Protein AF-A0A7S2B1B9-F1 (afdb_monomer_lite)

Organism: NCBI:txid236787

Radius of gyration: 22.29 Å; chains: 1; bounding box: 61×41×61 Å

Foldseek 3Di:
DVVVVVVVVLVVVLVVVLVVVLVVLVVLLVVLLVVLVVVLVVLLVVPPPCVSNVVSCVSLQVLLVVLLVVLVCLCVPQAVLLDDLCPVLVVVLVVVCVVDDPPVSVVSCCNNLAPSSLVSNSSSVSSNVSSVPPDDPVSNSVSSSVSSVSVSCVVVVVVVCCVVCVPVVVVVVPPD

pLDDT: mean 82.66, std 13.83, range [38.88, 96.69]

Structure (mmCIF, N/CA/C/O backbone):
data_AF-A0A7S2B1B9-F1
#
_entry.id   AF-A0A7S2B1B9-F1
#
loop_
_atom_site.group_PDB
_atom_site.id
_atom_site.type_symbol
_atom_site.label_atom_id
_atom_site.label_alt_id
_atom_site.label_comp_id
_atom_site.label_asym_id
_atom_site.label_entity_id
_atom_site.label_seq_id
_atom_site.pdbx_PDB_ins_code
_atom_site.Cartn_x
_atom_site.Cartn_y
_atom_site.Cartn_z
_atom_site.occupancy
_atom_site.B_iso_or_equiv
_atom_site.auth_seq_id
_atom_site.auth_comp_id
_atom_site.auth_asym_id
_atom_site.auth_atom_id
_atom_site.pdbx_PDB_model_num
ATOM 1 N N . MET A 1 1 ? -25.066 -21.148 24.571 1.00 48.84 1 MET A N 1
ATOM 2 C CA . MET A 1 1 ? -24.320 -21.852 23.498 1.00 48.84 1 MET A CA 1
ATOM 3 C C . MET A 1 1 ? -24.423 -21.157 22.139 1.00 48.84 1 MET A C 1
ATOM 5 O O . MET A 1 1 ? -23.404 -21.078 21.467 1.00 48.84 1 MET A O 1
AT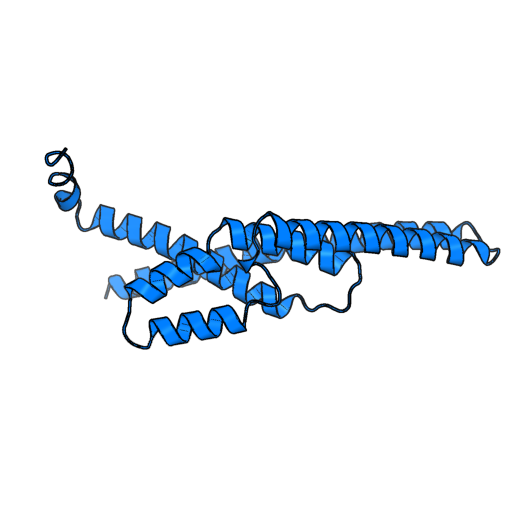OM 9 N N . GLU A 1 2 ? -25.570 -20.586 21.749 1.00 56.66 2 GLU A N 1
ATOM 10 C CA . GLU A 1 2 ? -25.745 -19.957 20.420 1.00 56.66 2 GLU A CA 1
ATOM 11 C C . GLU A 1 2 ? -24.788 -18.797 20.081 1.00 56.66 2 GLU A C 1
ATOM 13 O O . GLU A 1 2 ? -24.374 -18.655 18.931 1.00 56.66 2 GLU A O 1
ATOM 18 N N . LEU A 1 3 ? -24.384 -17.991 21.069 1.00 60.00 3 LEU A N 1
ATOM 19 C CA . LEU A 1 3 ? -23.476 -16.853 20.857 1.00 60.00 3 LEU A CA 1
ATOM 20 C C . LEU A 1 3 ? -22.092 -17.278 20.344 1.00 60.00 3 LEU A C 1
ATOM 22 O O . LEU A 1 3 ? -21.524 -16.602 19.493 1.00 60.00 3 LEU A O 1
ATOM 26 N N . LYS A 1 4 ? -21.570 -18.427 20.800 1.00 69.69 4 LYS A N 1
ATOM 27 C CA . LYS A 1 4 ? -20.224 -18.895 20.436 1.00 69.69 4 LYS A CA 1
ATOM 28 C C . LYS A 1 4 ? -20.137 -19.197 18.937 1.00 69.69 4 LYS A C 1
ATOM 30 O O . LYS A 1 4 ? -19.202 -18.748 18.283 1.00 69.69 4 LYS A O 1
ATOM 35 N N . HIS A 1 5 ? -21.124 -19.898 18.377 1.00 75.38 5 HIS A N 1
ATOM 36 C CA . HIS A 1 5 ? -21.148 -20.256 16.953 1.00 75.38 5 HIS A CA 1
ATOM 37 C C . HIS A 1 5 ? -21.236 -19.030 16.033 1.00 75.38 5 HIS A C 1
ATOM 39 O O . HIS A 1 5 ? -20.568 -18.997 15.002 1.00 75.38 5 HIS A O 1
ATOM 45 N N . ARG A 1 6 ? -21.987 -17.995 16.437 1.00 72.94 6 ARG A N 1
ATOM 46 C CA . ARG A 1 6 ? -22.082 -16.731 15.689 1.00 72.94 6 ARG A CA 1
ATOM 47 C C . ARG A 1 6 ? -20.739 -16.000 15.626 1.00 72.94 6 ARG A C 1
ATOM 49 O O . ARG A 1 6 ? -20.369 -15.518 14.562 1.00 72.94 6 ARG A O 1
ATOM 56 N N . THR A 1 7 ? -19.978 -15.971 16.720 1.00 72.69 7 THR A N 1
ATOM 57 C CA . THR A 1 7 ? -18.651 -15.334 16.741 1.00 72.69 7 THR A CA 1
ATOM 58 C C . THR A 1 7 ? -17.633 -16.088 15.882 1.00 72.69 7 THR A C 1
ATOM 60 O O . THR A 1 7 ? -16.902 -15.463 15.120 1.00 72.69 7 THR A O 1
ATOM 63 N N . TRP A 1 8 ? -17.618 -17.426 15.929 1.00 81.56 8 TRP A N 1
ATOM 64 C CA . TRP A 1 8 ? -16.748 -18.233 15.057 1.00 81.56 8 TRP A CA 1
ATOM 65 C C . TRP A 1 8 ? -17.058 -18.027 13.575 1.00 81.56 8 TRP A C 1
ATOM 67 O O . TRP A 1 8 ? -16.141 -17.895 12.767 1.00 81.56 8 TRP A O 1
ATOM 77 N N . PHE A 1 9 ? -18.342 -17.938 13.228 1.00 80.69 9 PHE A N 1
ATOM 78 C CA . PHE A 1 9 ? -18.760 -17.628 11.866 1.00 80.69 9 PHE A CA 1
ATOM 79 C C . PHE A 1 9 ? -18.290 -16.233 11.423 1.00 80.69 9 PHE A C 1
ATOM 81 O O . PHE A 1 9 ? -17.795 -16.073 10.310 1.00 80.69 9 PHE A O 1
ATOM 88 N N . LEU A 1 10 ? -18.367 -15.231 12.305 1.00 75.88 10 LEU A N 1
ATOM 89 C CA . LEU A 1 10 ? -17.854 -13.887 12.026 1.00 75.88 10 LEU A CA 1
ATOM 90 C C . LEU A 1 10 ? -16.333 -13.871 11.827 1.00 75.88 10 LEU A C 1
ATOM 92 O O . LEU A 1 10 ? -15.865 -13.251 10.877 1.00 75.88 10 LEU A O 1
ATOM 96 N N . TYR A 1 11 ? -15.560 -14.572 12.662 1.00 82.00 11 TYR A N 1
ATOM 97 C CA . TYR A 1 11 ? -14.108 -14.675 12.476 1.00 82.00 11 TYR A CA 1
ATOM 98 C C . TYR A 1 11 ? -13.738 -15.360 11.158 1.00 82.00 11 TYR A C 1
ATOM 100 O O . TYR A 1 11 ? -12.841 -14.892 10.459 1.00 82.00 11 TYR A O 1
ATOM 108 N N . MET A 1 12 ? -14.463 -16.418 10.782 1.00 85.44 12 MET A N 1
ATOM 109 C CA . MET A 1 12 ? -14.299 -17.067 9.481 1.00 85.44 12 MET A CA 1
ATOM 110 C C . MET A 1 12 ? -14.579 -16.088 8.330 1.00 85.44 12 MET A C 1
ATOM 112 O O . MET A 1 12 ? -13.781 -15.992 7.399 1.00 85.44 12 MET A O 1
ATOM 116 N N . LEU A 1 13 ? -15.685 -15.340 8.399 1.00 82.25 13 LEU A N 1
ATOM 117 C CA . LEU A 1 13 ? -16.066 -14.376 7.367 1.00 82.25 13 LEU A CA 1
ATOM 118 C C . LEU A 1 13 ? -15.036 -13.246 7.233 1.00 82.25 13 LEU A C 1
ATOM 120 O O . LEU A 1 13 ? -14.646 -12.905 6.120 1.00 82.25 13 LEU A O 1
ATOM 124 N N . VAL A 1 14 ? -14.557 -12.698 8.355 1.00 81.06 14 VAL A N 1
ATOM 125 C CA . VAL A 1 14 ? -13.497 -11.677 8.371 1.00 81.06 14 VAL A CA 1
ATOM 126 C C . VAL A 1 14 ? -12.223 -12.219 7.727 1.00 81.06 14 VAL A C 1
ATOM 128 O O . VAL A 1 14 ? -11.662 -11.557 6.859 1.00 81.06 14 VAL A O 1
ATOM 131 N N . GLY A 1 15 ? -11.791 -13.430 8.095 1.00 84.69 15 GLY A N 1
ATOM 132 C CA . GLY A 1 15 ? -10.606 -14.060 7.509 1.00 84.69 15 GLY A CA 1
ATOM 133 C C . GLY A 1 15 ? -10.720 -14.252 5.994 1.00 84.69 15 GLY A C 1
ATOM 134 O O . GLY A 1 15 ? -9.780 -13.944 5.263 1.00 84.69 15 GLY A O 1
ATOM 135 N N . LEU A 1 16 ? -11.888 -14.689 5.510 1.00 87.25 16 LEU A N 1
ATOM 136 C CA . LEU A 1 16 ? -12.154 -14.852 4.079 1.00 87.25 16 LEU A CA 1
ATOM 137 C C . LEU A 1 16 ? -12.108 -13.509 3.333 1.00 87.25 16 LEU A C 1
ATOM 139 O O . LEU A 1 16 ? -11.455 -13.404 2.296 1.00 87.25 16 LEU A O 1
ATOM 143 N N . LEU A 1 17 ? -12.761 -12.475 3.872 1.00 82.69 17 LEU A N 1
ATOM 144 C CA . LEU A 1 17 ? -12.777 -11.138 3.272 1.00 82.69 17 LEU A CA 1
ATOM 145 C C . LEU A 1 17 ? -11.375 -10.527 3.219 1.00 82.69 17 LEU A C 1
ATOM 147 O O . LEU A 1 17 ? -10.969 -10.036 2.169 1.00 82.69 17 LEU A O 1
ATOM 151 N N . VAL A 1 18 ? -10.614 -10.615 4.314 1.00 83.88 18 VAL A N 1
ATOM 152 C CA . VAL A 1 18 ? -9.219 -10.156 4.359 1.00 83.88 18 VAL A CA 1
ATOM 153 C C . VAL A 1 18 ? -8.384 -10.891 3.312 1.00 83.88 18 VAL A C 1
ATOM 155 O O . VAL A 1 18 ? -7.668 -10.243 2.555 1.00 83.88 18 VAL A O 1
ATOM 158 N N . GLY A 1 19 ? -8.512 -12.219 3.210 1.00 85.44 19 GLY A N 1
ATOM 159 C CA . GLY A 1 19 ? -7.788 -13.020 2.220 1.00 85.44 19 GLY A CA 1
ATOM 160 C C . GLY A 1 19 ? -8.086 -12.611 0.773 1.00 85.44 19 GLY A C 1
ATOM 161 O O . GLY A 1 19 ? -7.159 -12.403 -0.009 1.00 85.44 19 GLY A O 1
ATOM 162 N N . ILE A 1 20 ? -9.365 -12.424 0.428 1.00 85.06 20 ILE A N 1
ATOM 163 C CA . ILE A 1 20 ? -9.786 -11.968 -0.909 1.00 85.06 20 ILE A CA 1
ATOM 164 C C . ILE A 1 20 ? -9.234 -10.567 -1.200 1.00 85.06 20 ILE A C 1
ATOM 166 O O . ILE A 1 20 ? -8.666 -10.328 -2.268 1.00 85.06 20 ILE A O 1
ATOM 170 N N . CYS A 1 21 ? -9.355 -9.646 -0.243 1.00 82.31 21 CYS A N 1
ATOM 171 C CA . CYS A 1 21 ? -8.853 -8.285 -0.391 1.00 82.31 21 CYS A CA 1
ATOM 172 C C . CYS A 1 21 ? -7.325 -8.229 -0.531 1.00 82.31 21 CYS A C 1
ATOM 174 O O . CYS A 1 21 ? -6.825 -7.380 -1.262 1.00 82.31 21 CYS A O 1
ATOM 176 N N . GLN A 1 22 ? -6.587 -9.133 0.118 1.00 82.94 22 GLN A N 1
ATOM 177 C CA . GLN A 1 22 ? -5.125 -9.216 0.035 1.00 82.94 22 GLN A CA 1
ATOM 178 C C . GLN A 1 22 ? -4.629 -9.816 -1.290 1.00 82.94 22 GLN A C 1
ATOM 180 O O . GLN A 1 22 ? -3.548 -9.472 -1.780 1.00 82.94 22 GLN A O 1
ATOM 185 N N . TYR A 1 23 ? -5.404 -10.739 -1.862 1.00 88.19 23 TYR A N 1
ATOM 186 C CA . TYR A 1 23 ? -5.048 -11.426 -3.099 1.00 88.19 23 TYR A CA 1
ATOM 187 C C . TYR A 1 23 ? -4.984 -10.462 -4.289 1.00 88.19 23 TYR A C 1
ATOM 189 O O . TYR A 1 23 ? -4.029 -10.506 -5.062 1.00 88.19 23 TYR A O 1
ATOM 197 N N . LEU A 1 24 ? -5.948 -9.541 -4.388 1.00 85.88 24 LEU A N 1
ATOM 198 C CA . LEU A 1 24 ? -6.046 -8.552 -5.467 1.00 85.88 24 LEU A CA 1
ATOM 199 C C . LEU A 1 24 ? -4.748 -7.748 -5.702 1.00 85.88 24 LEU A C 1
ATOM 201 O O . LEU A 1 24 ? -4.233 -7.817 -6.816 1.00 85.88 24 LEU A O 1
ATOM 205 N N . PRO A 1 25 ? -4.170 -7.045 -4.704 1.00 85.94 25 PRO A N 1
ATOM 206 C CA . PRO A 1 25 ? -2.916 -6.310 -4.884 1.00 85.94 25 PRO A CA 1
ATOM 207 C C . PRO A 1 25 ? -1.733 -7.195 -5.286 1.00 85.94 25 PRO A C 1
ATOM 209 O O . PRO A 1 25 ? -0.837 -6.758 -6.002 1.00 85.94 25 PRO A O 1
ATOM 212 N N . THR A 1 26 ? -1.714 -8.448 -4.828 1.00 87.88 26 THR A N 1
ATOM 213 C CA . THR A 1 26 ? -0.645 -9.387 -5.195 1.00 87.88 26 THR A CA 1
ATOM 214 C C . THR A 1 26 ? -0.777 -9.808 -6.658 1.00 87.88 26 THR A C 1
ATOM 216 O O . THR A 1 26 ? 0.215 -9.845 -7.382 1.00 87.88 26 THR A O 1
ATOM 219 N N . PHE A 1 27 ? -2.003 -10.080 -7.104 1.00 91.56 27 PHE A N 1
ATOM 220 C CA . PHE A 1 27 ? -2.296 -10.425 -8.489 1.00 91.56 27 PHE A CA 1
ATOM 221 C C . PHE A 1 27 ? -1.980 -9.268 -9.447 1.00 91.56 27 PHE A C 1
ATOM 223 O O . PHE A 1 27 ? -1.316 -9.473 -10.463 1.00 91.56 27 PHE A O 1
ATOM 230 N N . THR A 1 28 ? -2.396 -8.043 -9.112 1.00 91.12 28 THR A N 1
ATOM 231 C CA . THR A 1 28 ? -2.101 -6.864 -9.938 1.00 91.12 28 THR A CA 1
ATOM 232 C C . THR A 1 28 ? -0.606 -6.575 -9.993 1.00 91.12 28 THR A C 1
ATOM 234 O O . THR A 1 28 ? -0.086 -6.315 -11.074 1.00 91.12 28 THR A O 1
ATOM 237 N N . LEU A 1 29 ? 0.108 -6.684 -8.868 1.00 92.12 29 LEU A N 1
ATOM 238 C CA . LEU A 1 29 ? 1.561 -6.520 -8.831 1.00 92.12 29 LEU A CA 1
ATOM 239 C C . LEU A 1 29 ? 2.276 -7.529 -9.739 1.00 92.12 29 LEU A C 1
ATOM 241 O O . LEU A 1 29 ? 3.170 -7.133 -10.488 1.00 92.12 29 LEU A O 1
ATOM 245 N N . ALA A 1 30 ? 1.888 -8.807 -9.682 1.00 92.81 30 ALA A N 1
ATOM 246 C CA . ALA A 1 30 ? 2.470 -9.851 -10.525 1.00 92.81 30 ALA A CA 1
ATOM 247 C C . ALA A 1 30 ? 2.242 -9.542 -12.011 1.00 92.81 30 ALA A C 1
ATOM 249 O O . ALA A 1 30 ? 3.201 -9.411 -12.765 1.00 92.81 30 ALA A O 1
ATOM 250 N N . SER A 1 31 ? 0.990 -9.279 -12.399 1.00 94.19 31 SER A N 1
ATOM 251 C CA . SER A 1 31 ? 0.636 -8.959 -13.785 1.00 94.19 31 SER A CA 1
ATOM 252 C C . SER A 1 31 ? 1.352 -7.709 -14.313 1.00 94.19 31 SER A C 1
ATOM 254 O O . SER A 1 31 ? 1.850 -7.716 -15.438 1.00 94.19 31 SER A O 1
ATOM 256 N N . MET A 1 32 ? 1.459 -6.645 -13.507 1.00 92.75 32 MET A N 1
ATOM 257 C CA . MET A 1 32 ? 2.184 -5.431 -13.899 1.00 92.75 32 MET A CA 1
ATOM 258 C C . MET A 1 32 ? 3.686 -5.689 -14.050 1.00 92.75 32 MET A C 1
ATOM 260 O O . MET A 1 32 ? 4.314 -5.162 -14.968 1.00 92.75 32 MET A O 1
ATOM 264 N N . THR A 1 33 ? 4.270 -6.488 -13.156 1.00 92.88 33 THR A N 1
ATOM 265 C CA . THR A 1 33 ? 5.702 -6.806 -13.185 1.00 92.88 33 THR A CA 1
ATOM 266 C C . THR A 1 33 ? 6.049 -7.661 -14.398 1.00 92.88 33 THR A C 1
ATOM 268 O O . THR A 1 33 ? 7.000 -7.326 -15.100 1.00 92.88 33 THR A O 1
ATOM 271 N N . ASP A 1 34 ? 5.247 -8.683 -14.696 1.00 93.94 34 ASP A N 1
ATOM 272 C CA . ASP A 1 34 ? 5.430 -9.542 -15.869 1.00 93.94 34 ASP A CA 1
ATOM 273 C C . ASP A 1 34 ? 5.317 -8.737 -17.165 1.00 93.94 34 ASP A C 1
ATOM 275 O O . ASP A 1 34 ? 6.168 -8.843 -18.048 1.00 93.94 34 ASP A O 1
ATOM 279 N N . TRP A 1 35 ? 4.318 -7.854 -17.254 1.00 94.31 35 TRP A N 1
ATOM 280 C CA . TRP A 1 35 ? 4.165 -6.951 -18.393 1.00 94.31 35 TRP A CA 1
ATOM 281 C C . TRP A 1 35 ? 5.398 -6.056 -18.581 1.00 94.31 35 TRP A C 1
ATOM 283 O O . TRP A 1 35 ? 5.957 -5.987 -19.676 1.00 94.31 35 TRP A O 1
ATOM 293 N N . LYS A 1 36 ? 5.881 -5.424 -17.506 1.00 93.12 36 LYS A N 1
ATOM 294 C CA . LYS A 1 36 ? 7.074 -4.566 -17.543 1.00 93.12 36 LYS A CA 1
ATOM 295 C C . LYS A 1 36 ? 8.325 -5.335 -17.987 1.00 93.12 36 LYS A C 1
ATOM 297 O O . LYS A 1 36 ? 9.103 -4.815 -18.784 1.00 93.12 36 LYS A O 1
ATOM 302 N N . LEU A 1 37 ? 8.518 -6.550 -17.474 1.00 92.31 37 LEU A N 1
ATOM 303 C CA . LEU A 1 37 ? 9.660 -7.394 -17.824 1.00 92.31 37 LEU A CA 1
ATOM 304 C C . LEU A 1 37 ? 9.584 -7.879 -19.274 1.00 92.31 37 LEU A C 1
ATOM 306 O O . LEU A 1 37 ? 10.586 -7.802 -19.973 1.00 92.31 37 LEU A O 1
ATOM 310 N N . SER A 1 38 ? 8.399 -8.256 -19.763 1.00 94.25 38 SER A N 1
ATOM 311 C CA . SER A 1 38 ? 8.224 -8.701 -21.153 1.00 94.25 38 SER A CA 1
ATOM 312 C C . SER A 1 38 ? 8.635 -7.636 -22.178 1.00 94.25 38 SER A C 1
ATOM 314 O O . SER A 1 38 ? 9.301 -7.945 -23.162 1.00 94.25 38 SER A O 1
ATOM 316 N N . ILE A 1 39 ? 8.327 -6.362 -21.905 1.00 91.31 39 ILE A N 1
ATOM 317 C CA . ILE A 1 39 ? 8.752 -5.233 -22.744 1.00 91.31 39 ILE A CA 1
ATOM 318 C C . ILE A 1 39 ? 10.270 -5.051 -22.680 1.00 91.31 39 ILE A C 1
ATOM 320 O O . ILE A 1 39 ? 10.913 -4.806 -23.700 1.00 91.31 39 ILE A O 1
ATOM 324 N N . ALA A 1 40 ? 10.858 -5.153 -21.486 1.00 91.31 40 ALA A N 1
ATOM 325 C CA . ALA A 1 40 ? 12.303 -5.039 -21.325 1.00 91.31 40 ALA A CA 1
ATOM 326 C C . ALA A 1 40 ? 13.040 -6.150 -22.095 1.00 91.31 40 ALA A C 1
ATOM 328 O O . ALA A 1 40 ? 14.016 -5.858 -22.789 1.00 91.31 40 ALA A O 1
ATOM 329 N N . ASP A 1 41 ? 12.538 -7.384 -22.038 1.00 91.44 41 ASP A N 1
ATOM 330 C CA . ASP A 1 41 ? 13.088 -8.526 -22.769 1.00 91.44 41 ASP A CA 1
ATOM 331 C C . ASP A 1 41 ? 12.975 -8.336 -24.287 1.00 91.44 41 ASP A C 1
ATOM 333 O O . ASP A 1 41 ? 13.943 -8.574 -25.010 1.00 91.44 41 ASP A O 1
ATOM 337 N N . GLU A 1 42 ? 11.845 -7.825 -24.783 1.00 91.12 42 GLU A N 1
ATOM 338 C CA . GLU A 1 42 ? 11.656 -7.520 -26.206 1.00 91.12 42 GLU A CA 1
ATOM 339 C C . GLU A 1 42 ? 12.622 -6.425 -26.701 1.00 91.12 42 GLU A C 1
ATOM 341 O O . GLU A 1 42 ? 13.206 -6.540 -27.784 1.00 91.12 42 GLU A O 1
ATOM 346 N N . ILE A 1 43 ? 12.864 -5.384 -25.896 1.00 89.44 43 ILE A N 1
ATOM 347 C CA . ILE A 1 43 ? 13.828 -4.315 -26.213 1.00 89.44 43 ILE A CA 1
ATOM 348 C C . ILE A 1 43 ? 15.254 -4.867 -26.332 1.00 89.44 43 ILE A C 1
ATOM 350 O O . ILE A 1 43 ? 16.007 -4.448 -27.222 1.00 89.44 43 ILE A O 1
ATOM 354 N N . VAL A 1 44 ? 15.632 -5.787 -25.440 1.00 90.06 44 VAL A N 1
ATOM 355 C CA . VAL A 1 44 ? 16.952 -6.430 -25.444 1.00 90.06 44 VAL A CA 1
ATOM 356 C C . VAL A 1 44 ? 17.080 -7.398 -26.621 1.00 90.06 44 VAL A C 1
ATOM 358 O O . VAL A 1 44 ? 18.093 -7.364 -27.319 1.00 90.06 44 VAL A O 1
ATOM 361 N N . ALA A 1 45 ? 16.057 -8.214 -26.885 1.00 88.19 45 ALA A N 1
ATOM 362 C CA . ALA A 1 45 ? 16.065 -9.204 -27.960 1.00 88.19 45 ALA A CA 1
ATOM 363 C C . ALA A 1 45 ? 16.185 -8.563 -29.351 1.00 88.19 45 ALA A C 1
ATOM 365 O O . ALA A 1 45 ? 16.938 -9.051 -30.190 1.00 88.19 45 ALA A O 1
ATOM 366 N N . ASN A 1 46 ? 15.509 -7.433 -29.579 1.00 85.06 46 ASN A N 1
ATOM 367 C CA . ASN A 1 46 ? 15.524 -6.728 -30.863 1.00 85.06 46 ASN A CA 1
ATOM 368 C C . ASN A 1 46 ? 16.812 -5.921 -31.123 1.00 85.06 46 ASN A C 1
ATOM 370 O O . ASN A 1 46 ? 17.033 -5.455 -32.240 1.00 85.06 46 ASN A O 1
ATOM 374 N N . ASN A 1 47 ? 17.679 -5.743 -30.118 1.00 77.00 47 ASN A N 1
ATOM 375 C CA . ASN A 1 47 ? 18.906 -4.951 -30.221 1.00 77.00 47 ASN A CA 1
ATOM 376 C C . ASN A 1 47 ? 20.132 -5.755 -29.763 1.00 77.00 47 ASN A C 1
ATOM 378 O O . ASN A 1 47 ? 20.650 -5.569 -28.663 1.00 77.00 47 ASN A O 1
ATOM 382 N N . HIS A 1 48 ? 20.662 -6.595 -30.656 1.00 67.56 48 HIS A N 1
ATOM 383 C CA . HIS A 1 48 ? 21.891 -7.369 -30.415 1.00 67.56 48 HIS A CA 1
ATOM 384 C C . HIS A 1 48 ? 23.160 -6.511 -30.248 1.00 67.56 48 HIS A C 1
ATOM 386 O O . HIS A 1 48 ? 24.192 -6.993 -29.784 1.00 67.56 48 HIS A O 1
ATOM 392 N N . THR A 1 49 ? 23.117 -5.233 -30.628 1.00 65.69 49 THR A N 1
ATOM 393 C CA . THR A 1 49 ? 24.178 -4.265 -30.331 1.00 65.69 49 THR A CA 1
ATOM 394 C C . THR A 1 49 ? 23.930 -3.748 -28.916 1.00 65.69 49 THR A C 1
ATOM 396 O O . THR A 1 49 ? 22.839 -3.248 -28.668 1.00 65.69 49 THR A O 1
ATOM 399 N N . GLY A 1 50 ? 24.902 -3.814 -27.995 1.00 70.75 50 GLY A N 1
ATOM 400 C CA . GLY A 1 50 ? 24.746 -3.541 -26.543 1.00 70.75 50 GLY A CA 1
ATOM 401 C C . GLY A 1 50 ? 24.016 -2.250 -26.099 1.00 70.75 50 GLY A C 1
ATOM 402 O O . GLY A 1 50 ? 23.738 -2.075 -24.916 1.00 70.75 50 GLY A O 1
ATOM 403 N N . LYS A 1 51 ? 23.630 -1.376 -27.035 1.00 80.94 51 LYS A N 1
ATOM 404 C CA . LYS A 1 51 ? 22.630 -0.307 -26.889 1.00 80.94 51 LYS A CA 1
ATOM 405 C C . LYS A 1 51 ? 21.247 -0.806 -26.425 1.00 80.94 51 LYS A C 1
ATOM 407 O O . LYS A 1 51 ? 20.562 -0.053 -25.740 1.00 80.94 51 LYS A O 1
ATOM 412 N N . GLY A 1 52 ? 20.849 -2.044 -26.745 1.00 84.62 52 GLY A N 1
ATOM 413 C CA . GLY A 1 52 ? 19.567 -2.624 -26.308 1.00 84.62 52 GLY A CA 1
ATOM 414 C C . GLY A 1 52 ? 19.415 -2.686 -24.789 1.00 84.62 52 GLY A C 1
ATOM 415 O O . GLY A 1 52 ? 18.404 -2.259 -24.236 1.00 84.62 52 GLY A O 1
ATOM 416 N N . VAL A 1 53 ? 20.477 -3.113 -24.102 1.00 87.38 53 VAL A N 1
ATOM 417 C CA . VAL A 1 53 ? 20.524 -3.176 -22.633 1.00 87.38 53 VAL A CA 1
ATOM 418 C C . VAL A 1 53 ? 20.409 -1.782 -22.017 1.00 87.38 53 VAL A C 1
ATOM 420 O O . VAL A 1 53 ? 19.679 -1.594 -21.048 1.00 87.38 53 VAL A O 1
ATOM 423 N N . ALA A 1 54 ? 21.079 -0.783 -22.599 1.00 89.62 54 ALA A N 1
ATOM 424 C CA . ALA A 1 54 ? 20.996 0.596 -22.123 1.00 89.62 54 ALA A CA 1
ATOM 425 C C . ALA A 1 54 ? 19.574 1.172 -22.261 1.00 89.62 54 ALA A C 1
ATOM 427 O O . ALA A 1 54 ? 19.094 1.847 -21.350 1.00 89.62 54 ALA A O 1
ATOM 428 N N . LEU A 1 55 ? 18.879 0.872 -23.364 1.00 89.12 55 LEU A N 1
ATOM 429 C CA . LEU A 1 55 ? 17.499 1.308 -23.582 1.00 89.12 55 LEU A CA 1
ATOM 430 C C . LEU A 1 55 ? 16.521 0.624 -22.615 1.00 89.12 55 LEU A C 1
ATOM 432 O O . LEU A 1 55 ? 15.678 1.298 -22.024 1.00 89.12 55 LEU A O 1
ATOM 436 N N . ALA A 1 56 ? 16.670 -0.686 -22.395 1.00 90.94 56 ALA A N 1
ATOM 437 C CA . ALA A 1 56 ? 15.872 -1.425 -21.419 1.00 90.94 56 ALA A CA 1
ATOM 438 C C . ALA A 1 56 ? 16.102 -0.910 -19.987 1.00 90.94 56 ALA A C 1
ATOM 440 O O . ALA A 1 56 ? 15.146 -0.715 -19.236 1.00 90.94 56 ALA A O 1
ATOM 441 N N . ALA A 1 57 ? 17.352 -0.603 -19.621 1.00 91.06 57 ALA A N 1
ATOM 442 C CA . ALA A 1 57 ? 17.683 -0.013 -18.327 1.00 91.06 57 ALA A CA 1
ATOM 443 C C . ALA A 1 57 ? 17.061 1.382 -18.150 1.00 91.06 57 ALA A C 1
ATOM 445 O O . ALA A 1 57 ? 16.523 1.684 -17.085 1.00 91.06 57 ALA A O 1
ATOM 446 N N . PHE A 1 58 ? 17.078 2.218 -19.192 1.00 92.94 58 PHE A N 1
ATOM 447 C CA . PHE A 1 58 ? 16.430 3.530 -19.163 1.00 92.94 58 PHE A CA 1
ATOM 448 C C . PHE A 1 58 ? 14.905 3.416 -19.007 1.00 92.94 58 PHE A C 1
ATOM 450 O O . PHE A 1 58 ? 14.307 4.126 -18.196 1.00 92.94 58 PHE A O 1
ATOM 457 N N . PHE A 1 59 ? 14.273 2.492 -19.733 1.00 93.38 59 PHE A N 1
ATOM 458 C CA . PHE A 1 59 ? 12.843 2.205 -19.612 1.00 93.38 59 PHE A CA 1
ATOM 459 C C . PHE A 1 59 ? 12.475 1.731 -18.196 1.00 93.38 59 PHE A C 1
ATOM 461 O O . PHE A 1 59 ? 11.615 2.322 -17.544 1.00 93.38 59 PHE A O 1
ATOM 468 N N . MET A 1 60 ? 13.186 0.729 -17.674 1.00 93.56 60 MET A N 1
ATOM 469 C CA . MET A 1 60 ? 12.971 0.195 -16.324 1.00 93.56 60 MET A CA 1
ATOM 470 C C . MET A 1 60 ? 13.201 1.253 -15.240 1.00 93.56 60 MET A C 1
ATOM 472 O O . MET A 1 60 ? 12.393 1.383 -14.321 1.00 93.56 60 MET A O 1
ATOM 476 N N . GLY A 1 61 ? 14.282 2.028 -15.360 1.00 93.81 61 GLY A N 1
ATOM 477 C CA . GLY A 1 61 ? 14.634 3.079 -14.410 1.00 93.81 61 GLY A CA 1
ATOM 478 C C . GLY A 1 61 ? 13.622 4.223 -14.393 1.00 93.81 61 GLY A C 1
ATOM 479 O O . GLY A 1 61 ? 13.194 4.645 -13.321 1.00 93.81 61 GLY A O 1
ATOM 480 N N . SER A 1 62 ? 13.188 4.695 -15.565 1.00 94.81 62 SER A N 1
ATOM 481 C CA . SER A 1 62 ? 12.189 5.766 -15.666 1.00 94.81 62 SER A CA 1
ATOM 482 C C . SER A 1 62 ? 10.813 5.328 -15.157 1.00 94.81 62 SER A C 1
ATOM 484 O O . SER A 1 62 ? 10.218 6.042 -14.349 1.00 94.81 62 SER A O 1
ATOM 486 N N . MET A 1 63 ? 10.331 4.136 -15.532 1.00 94.50 63 MET A N 1
ATOM 487 C CA . MET A 1 63 ? 9.083 3.591 -14.983 1.00 94.50 63 MET A CA 1
ATOM 488 C C . MET A 1 63 ? 9.164 3.395 -13.467 1.00 94.50 63 MET A C 1
ATOM 490 O O . MET A 1 63 ? 8.220 3.738 -12.754 1.00 94.50 63 MET A O 1
ATOM 494 N N . GLY A 1 64 ? 10.295 2.885 -12.968 1.00 95.38 64 GLY A N 1
ATOM 495 C CA . GLY A 1 64 ? 10.527 2.714 -11.538 1.00 95.38 64 GLY A CA 1
ATOM 496 C C . GLY A 1 64 ? 10.473 4.038 -10.781 1.00 95.38 64 GLY A C 1
ATOM 497 O O . GLY A 1 64 ? 9.759 4.156 -9.786 1.00 95.38 64 GLY A O 1
ATOM 498 N N . LEU A 1 65 ? 11.152 5.066 -11.294 1.00 96.19 65 LEU A N 1
ATOM 499 C CA . LEU A 1 65 ? 11.159 6.396 -10.691 1.00 96.19 65 LEU A CA 1
ATOM 500 C C . LEU A 1 65 ? 9.755 7.014 -10.646 1.00 96.19 65 LEU A C 1
ATOM 502 O O . LEU A 1 65 ? 9.350 7.532 -9.606 1.00 96.19 65 LEU A O 1
ATOM 506 N N . ILE A 1 66 ? 8.995 6.920 -11.741 1.00 96.50 66 ILE A N 1
ATOM 507 C CA . ILE A 1 66 ? 7.624 7.445 -11.818 1.00 96.50 66 ILE A CA 1
ATOM 508 C C . ILE A 1 66 ? 6.710 6.719 -10.826 1.00 96.50 66 ILE A C 1
ATOM 510 O O . ILE A 1 66 ? 5.965 7.365 -10.090 1.00 96.50 66 ILE A O 1
ATOM 514 N N . ALA A 1 67 ? 6.783 5.388 -10.762 1.00 95.81 67 ALA A N 1
ATOM 515 C CA . ALA A 1 67 ? 5.965 4.597 -9.847 1.00 95.81 67 ALA A CA 1
ATOM 516 C C . ALA A 1 67 ? 6.304 4.871 -8.373 1.00 95.81 67 ALA A C 1
ATOM 518 O O . ALA A 1 67 ? 5.402 5.024 -7.547 1.00 95.81 67 ALA A O 1
ATOM 519 N N . ALA A 1 68 ? 7.593 4.998 -8.043 1.00 95.69 68 ALA A N 1
ATOM 520 C CA . ALA A 1 68 ? 8.043 5.350 -6.699 1.00 95.69 68 ALA A CA 1
ATOM 521 C C . ALA A 1 68 ? 7.588 6.762 -6.298 1.00 95.69 68 ALA A C 1
ATOM 523 O O . ALA A 1 68 ? 7.073 6.949 -5.194 1.00 95.69 68 ALA A O 1
ATOM 524 N N . ALA A 1 69 ? 7.719 7.739 -7.201 1.00 96.69 69 ALA A N 1
ATOM 525 C CA . ALA A 1 69 ? 7.256 9.103 -6.973 1.00 96.69 69 ALA A CA 1
ATOM 526 C C . ALA A 1 69 ? 5.738 9.147 -6.757 1.00 96.69 69 ALA A C 1
ATOM 528 O O . ALA A 1 69 ? 5.273 9.752 -5.794 1.00 96.69 69 ALA A O 1
ATOM 529 N N . LEU A 1 70 ? 4.965 8.442 -7.590 1.00 96.06 70 LEU A N 1
ATOM 530 C CA . LEU A 1 70 ? 3.512 8.373 -7.454 1.00 96.06 70 LEU A CA 1
ATOM 531 C C . LEU A 1 70 ? 3.099 7.730 -6.126 1.00 96.06 70 LEU A C 1
ATOM 533 O O . LEU A 1 70 ? 2.252 8.278 -5.423 1.00 96.06 70 LEU A O 1
ATOM 537 N N . SER A 1 71 ? 3.737 6.621 -5.741 1.00 95.56 71 SER A N 1
ATOM 538 C CA . SER A 1 71 ? 3.517 5.991 -4.436 1.00 95.56 71 SER A CA 1
ATOM 539 C C . SER A 1 71 ? 3.777 6.966 -3.285 1.00 95.56 71 SER A C 1
ATOM 541 O O . SER A 1 71 ? 2.948 7.102 -2.384 1.00 95.56 71 SER A O 1
ATOM 543 N N . ALA A 1 72 ? 4.916 7.663 -3.309 1.00 95.12 72 ALA A N 1
ATOM 544 C CA . ALA A 1 72 ? 5.266 8.631 -2.275 1.00 95.12 72 ALA A CA 1
ATOM 545 C C . ALA A 1 72 ? 4.246 9.778 -2.215 1.00 95.12 72 ALA A C 1
ATOM 547 O O . ALA A 1 72 ? 3.773 10.120 -1.133 1.00 95.12 72 ALA A O 1
ATOM 548 N N . CYS A 1 73 ? 3.833 10.317 -3.365 1.00 95.94 73 CYS A N 1
ATOM 549 C CA . CYS A 1 73 ? 2.804 11.350 -3.440 1.00 95.94 73 CYS A CA 1
ATOM 550 C C . CYS A 1 73 ? 1.468 10.881 -2.845 1.00 95.94 73 CYS A C 1
ATOM 552 O O . CYS A 1 73 ? 0.840 11.630 -2.098 1.00 95.94 73 CYS A O 1
ATOM 554 N N . MET A 1 74 ? 1.037 9.647 -3.122 1.00 94.19 74 MET A N 1
ATOM 555 C CA . MET A 1 74 ? -0.201 9.110 -2.550 1.00 94.19 74 MET A CA 1
ATOM 556 C C . MET A 1 74 ? -0.147 9.062 -1.019 1.00 94.19 74 MET A C 1
ATOM 558 O O . MET A 1 74 ? -1.095 9.484 -0.359 1.00 94.19 74 MET A O 1
ATOM 562 N N . VAL A 1 75 ? 0.960 8.596 -0.440 1.00 94.69 75 VAL A N 1
ATOM 563 C CA . VAL A 1 75 ? 1.103 8.523 1.022 1.00 94.69 75 VAL A CA 1
ATOM 564 C C . VAL A 1 75 ? 1.193 9.922 1.633 1.00 94.69 75 VAL A C 1
ATOM 566 O O . VAL A 1 75 ? 0.438 10.230 2.549 1.00 94.69 75 VAL A O 1
ATOM 569 N N . VAL A 1 76 ? 2.049 10.796 1.099 1.00 95.31 76 VAL A N 1
ATOM 570 C CA . VAL A 1 76 ? 2.303 12.128 1.674 1.00 95.31 76 VAL A CA 1
ATOM 571 C C . VAL A 1 76 ? 1.074 13.036 1.598 1.00 95.31 76 VAL A C 1
ATOM 573 O O . VAL A 1 76 ? 0.763 13.719 2.571 1.00 95.31 76 VAL A O 1
ATOM 576 N N . PHE A 1 77 ? 0.355 13.048 0.471 1.00 93.62 77 PHE A N 1
ATOM 577 C CA . PHE A 1 77 ? -0.748 13.994 0.262 1.00 93.62 77 PHE A CA 1
ATOM 578 C C . PHE A 1 77 ? -2.127 13.434 0.620 1.00 93.62 77 PHE A C 1
ATOM 580 O O . PHE A 1 77 ? -3.022 14.207 0.963 1.00 93.62 77 PHE A O 1
ATOM 587 N N . ILE A 1 78 ? -2.335 12.115 0.540 1.00 93.12 78 ILE A N 1
ATOM 588 C CA . ILE A 1 78 ? -3.658 11.519 0.775 1.00 93.12 78 ILE A CA 1
ATOM 589 C C . ILE A 1 78 ? -3.745 10.948 2.187 1.00 93.12 78 ILE A C 1
ATOM 591 O O . ILE A 1 78 ? -4.637 11.329 2.940 1.00 93.12 78 ILE A O 1
ATOM 595 N N . ALA A 1 79 ? -2.854 10.040 2.572 1.00 92.19 79 ALA A N 1
ATOM 596 C CA . ALA A 1 79 ? -2.938 9.391 3.878 1.00 92.19 79 ALA A CA 1
ATOM 597 C C . ALA A 1 79 ? -1.550 9.205 4.502 1.00 92.19 79 ALA A C 1
ATOM 599 O O . ALA A 1 79 ? -0.996 8.109 4.414 1.00 92.19 79 ALA A O 1
ATOM 600 N N . PRO A 1 80 ? -1.028 10.222 5.214 1.00 90.50 80 PRO A N 1
ATOM 601 C CA . PRO A 1 80 ? 0.222 10.098 5.962 1.00 90.50 80 PRO A CA 1
ATOM 602 C C . PRO A 1 80 ? 0.263 8.895 6.926 1.00 90.50 80 PRO A C 1
ATOM 604 O O . PRO A 1 80 ? 1.299 8.242 6.999 1.00 90.50 80 PRO A O 1
ATOM 607 N N . PRO A 1 81 ? -0.847 8.490 7.593 1.00 88.19 81 PRO A N 1
ATOM 608 C CA . PRO A 1 81 ? -0.851 7.284 8.428 1.00 88.19 81 PRO A CA 1
ATOM 609 C C . PRO A 1 81 ? -0.538 5.981 7.675 1.00 88.19 81 PRO A C 1
ATOM 611 O O . PRO A 1 81 ? -0.192 4.984 8.303 1.00 88.19 81 PRO A O 1
ATOM 614 N N . ALA A 1 82 ? -0.642 5.969 6.340 1.00 89.25 82 ALA A N 1
ATOM 615 C CA . ALA A 1 82 ? -0.313 4.817 5.504 1.00 89.25 82 ALA A CA 1
ATOM 616 C C . ALA A 1 82 ? 1.202 4.612 5.320 1.00 89.25 82 ALA A C 1
ATOM 618 O O . ALA A 1 82 ? 1.601 3.716 4.576 1.00 89.25 82 ALA A O 1
ATOM 619 N N . GLU A 1 83 ? 2.047 5.415 5.966 1.00 89.00 83 GLU A N 1
ATOM 620 C CA . GLU A 1 83 ? 3.493 5.290 5.857 1.00 89.00 83 GLU A CA 1
ATOM 621 C C . GLU A 1 83 ? 4.032 3.955 6.390 1.00 89.00 83 GLU A C 1
ATOM 623 O O . GLU A 1 83 ? 3.477 3.320 7.298 1.00 89.00 83 GLU A O 1
ATOM 628 N N . ALA A 1 84 ? 5.163 3.553 5.806 1.00 86.00 84 ALA A N 1
ATOM 629 C CA . ALA A 1 84 ? 5.956 2.404 6.216 1.00 86.00 84 ALA A CA 1
ATOM 630 C C . ALA A 1 84 ? 5.143 1.094 6.359 1.00 86.00 84 ALA A C 1
ATOM 632 O O . ALA A 1 84 ? 4.080 0.887 5.771 1.00 86.00 84 ALA A O 1
ATOM 633 N N . SER A 1 85 ? 5.686 0.161 7.141 1.00 89.31 85 SER A N 1
ATOM 634 C CA . SER A 1 85 ? 5.082 -1.147 7.401 1.00 89.31 85 SER A CA 1
ATOM 635 C C . SER A 1 85 ? 3.727 -1.039 8.117 1.00 89.31 85 SER A C 1
ATOM 637 O O . SER A 1 85 ? 2.756 -1.696 7.752 1.00 89.31 85 SER A O 1
ATOM 639 N N . GLY A 1 86 ? 3.618 -0.156 9.110 1.00 87.06 86 GLY A N 1
ATOM 640 C CA . GLY A 1 86 ? 2.451 -0.062 9.993 1.00 87.06 86 GLY A CA 1
ATOM 641 C C . GLY A 1 86 ? 2.394 -1.112 11.108 1.00 87.06 86 GLY A C 1
ATOM 642 O O . GLY A 1 86 ? 1.483 -1.077 11.928 1.00 87.06 86 GLY A O 1
ATOM 643 N N . LEU A 1 87 ? 3.389 -1.999 11.217 1.00 91.31 87 LEU A N 1
ATOM 644 C CA . LEU A 1 87 ? 3.536 -2.870 12.391 1.00 91.31 87 LEU A CA 1
ATOM 645 C C . LEU A 1 87 ? 3.716 -2.087 13.707 1.00 91.31 87 LEU A C 1
ATOM 647 O O . LEU A 1 87 ? 3.009 -2.405 14.660 1.00 91.31 87 LEU A O 1
ATOM 651 N N . PRO A 1 88 ? 4.568 -1.040 13.797 1.00 90.88 88 PRO A N 1
ATOM 652 C CA . PRO A 1 88 ? 4.693 -0.271 15.040 1.00 90.88 88 PRO A CA 1
ATOM 653 C C . PRO A 1 88 ? 3.371 0.385 15.459 1.00 90.88 88 PRO A C 1
ATOM 655 O O . PRO A 1 88 ? 3.011 0.376 16.630 1.00 90.88 88 PRO A O 1
ATOM 658 N N . GLN A 1 89 ? 2.618 0.893 14.483 1.00 89.50 89 GLN A N 1
ATOM 659 C CA . GLN A 1 89 ? 1.300 1.499 14.678 1.00 89.50 89 GLN A CA 1
ATOM 660 C C . GLN A 1 89 ? 0.294 0.485 15.246 1.00 89.50 89 GLN A C 1
ATOM 662 O O . GLN A 1 89 ? -0.459 0.810 16.161 1.00 89.50 89 GLN A O 1
ATOM 667 N N . LEU A 1 90 ? 0.318 -0.754 14.743 1.00 90.44 90 LEU A N 1
ATOM 668 C CA . LEU A 1 90 ? -0.505 -1.848 15.257 1.00 90.44 90 LEU A CA 1
ATOM 669 C C . LEU A 1 90 ? -0.132 -2.261 16.677 1.00 90.44 90 LEU A C 1
ATOM 671 O O . LEU A 1 90 ? -1.023 -2.477 17.489 1.00 90.44 90 LEU A O 1
ATOM 675 N N . ILE A 1 91 ? 1.163 -2.350 16.985 1.00 89.94 91 ILE A N 1
ATOM 676 C CA . ILE A 1 91 ? 1.633 -2.692 18.333 1.00 89.94 91 ILE A CA 1
ATOM 677 C C . ILE A 1 91 ? 1.142 -1.649 19.339 1.00 89.94 91 ILE A C 1
ATOM 679 O O . ILE A 1 91 ? 0.594 -2.016 20.374 1.00 89.94 91 ILE A O 1
ATOM 683 N N . VAL A 1 92 ? 1.273 -0.359 19.011 1.00 88.25 92 VAL A N 1
ATOM 684 C CA . VAL A 1 92 ? 0.758 0.729 19.857 1.00 88.25 92 VAL A CA 1
ATOM 685 C C . VAL A 1 92 ? -0.759 0.627 20.000 1.00 88.25 92 VAL A C 1
ATOM 687 O O . VAL A 1 92 ? -1.268 0.707 21.109 1.00 88.25 92 VAL A O 1
ATOM 690 N N . TYR A 1 93 ? -1.485 0.385 18.906 1.00 86.00 93 TYR A N 1
ATOM 691 C CA . TYR A 1 93 ? -2.934 0.195 18.962 1.00 86.00 93 TYR A CA 1
ATOM 692 C C . TYR A 1 93 ? -3.347 -0.954 19.893 1.00 86.00 93 TYR A C 1
ATOM 694 O O . TYR A 1 93 ? -4.271 -0.789 20.686 1.00 86.00 93 TYR A O 1
ATOM 702 N N . MET A 1 94 ? -2.657 -2.094 19.832 1.00 85.12 94 MET A N 1
ATOM 703 C CA . MET A 1 94 ? -2.940 -3.241 20.698 1.00 85.12 94 MET A CA 1
ATOM 704 C C . MET A 1 94 ? -2.595 -2.958 22.164 1.00 85.12 94 MET A C 1
ATOM 706 O O . MET A 1 94 ? -3.387 -3.296 23.038 1.00 85.12 94 MET A O 1
ATOM 710 N N . ALA A 1 95 ? -1.466 -2.298 22.433 1.00 85.25 95 ALA A N 1
ATOM 711 C CA . ALA A 1 95 ? -1.072 -1.927 23.789 1.00 85.25 95 ALA A CA 1
ATOM 712 C C . ALA A 1 95 ? -2.064 -0.936 24.426 1.00 85.25 95 ALA A C 1
ATOM 714 O O . ALA A 1 95 ? -2.501 -1.134 25.555 1.00 85.25 95 ALA A O 1
ATOM 715 N N . GLU A 1 96 ? -2.480 0.099 23.691 1.00 78.81 96 GLU A N 1
ATOM 716 C CA . GLU A 1 96 ? -3.472 1.080 24.162 1.00 78.81 96 GLU A CA 1
ATOM 717 C C . GLU A 1 96 ? -4.860 0.452 24.365 1.00 78.81 96 GLU A C 1
ATOM 719 O O . GLU A 1 96 ? -5.597 0.849 25.267 1.00 78.81 96 GLU A O 1
ATOM 724 N N . ALA A 1 97 ? -5.219 -0.552 23.556 1.00 74.31 97 ALA A N 1
ATOM 725 C CA . ALA A 1 97 ? -6.456 -1.309 23.737 1.00 74.31 97 ALA A CA 1
ATOM 726 C C . ALA A 1 97 ? -6.449 -2.165 25.019 1.00 74.31 97 ALA A C 1
ATOM 728 O O . ALA A 1 97 ? -7.513 -2.427 25.576 1.00 74.31 97 ALA A O 1
ATOM 729 N N . GLU A 1 98 ? -5.275 -2.585 25.494 1.00 73.56 98 GLU A N 1
ATOM 730 C CA . GLU A 1 98 ? -5.113 -3.382 26.716 1.00 73.56 98 GLU A CA 1
ATOM 731 C C . GLU A 1 98 ? -4.991 -2.507 27.982 1.00 73.56 98 GLU A C 1
ATOM 733 O O . GLU A 1 98 ? -5.462 -2.891 29.052 1.00 73.56 98 GLU A O 1
ATOM 738 N N . LEU A 1 99 ? -4.417 -1.302 27.869 1.00 68.19 99 LEU A N 1
ATOM 739 C CA . LEU A 1 99 ? -3.993 -0.453 28.996 1.00 68.19 99 LEU A CA 1
ATOM 740 C C . LEU A 1 99 ? -5.031 0.573 29.524 1.00 68.19 99 LEU A C 1
ATOM 742 O O . LEU A 1 99 ? -4.647 1.481 30.252 1.00 68.19 99 LEU A O 1
ATOM 746 N N . MET A 1 100 ? -6.338 0.375 29.287 1.00 49.50 100 MET A N 1
ATOM 747 C CA . MET A 1 100 ? -7.494 0.964 30.027 1.00 49.50 100 MET A CA 1
ATOM 748 C C . MET A 1 100 ? -8.296 2.137 29.417 1.00 49.50 100 MET A C 1
ATOM 750 O O . MET A 1 100 ? -9.366 2.428 29.953 1.00 49.50 100 MET A O 1
ATOM 754 N N . GLU A 1 101 ? -7.913 2.790 28.313 1.00 69.44 101 GLU A N 1
ATOM 755 C CA . GLU A 1 101 ? -8.705 3.922 27.776 1.00 69.44 101 GLU A CA 1
ATOM 756 C C . GLU A 1 101 ? -9.373 3.598 26.425 1.00 69.44 101 GLU A C 1
ATOM 758 O O . GLU A 1 101 ? -8.901 3.996 25.358 1.00 69.44 101 GLU A O 1
ATOM 763 N N . GLU A 1 102 ? -10.529 2.910 26.463 1.00 69.06 102 GLU A N 1
ATOM 764 C CA . GLU A 1 102 ? -11.301 2.491 25.269 1.00 69.06 102 GLU A CA 1
ATOM 765 C C . GLU A 1 102 ? -11.528 3.633 24.263 1.00 69.06 102 GLU A C 1
ATOM 767 O O . GLU A 1 102 ? -11.499 3.434 23.046 1.00 69.06 102 GLU A O 1
ATOM 772 N N . ARG A 1 103 ? -11.724 4.861 24.762 1.00 73.31 103 ARG A N 1
ATOM 773 C CA . ARG A 1 103 ? -11.928 6.053 23.931 1.00 73.31 103 ARG A CA 1
ATOM 774 C C . ARG A 1 103 ? -10.684 6.407 23.107 1.00 73.31 103 ARG A C 1
ATOM 776 O O . ARG A 1 103 ? -10.835 6.725 21.927 1.00 73.31 103 ARG A O 1
ATOM 783 N N . LYS A 1 104 ? -9.480 6.319 23.686 1.00 76.19 104 LYS A N 1
ATOM 784 C CA . LYS A 1 104 ? -8.218 6.561 22.965 1.00 76.19 104 LYS A CA 1
ATOM 785 C C . LYS A 1 104 ? -7.934 5.462 21.955 1.00 76.19 104 LYS A C 1
ATOM 787 O O . LYS A 1 104 ? -7.579 5.774 20.822 1.00 76.19 104 LYS A O 1
ATOM 792 N N . ALA A 1 105 ? -8.154 4.200 22.323 1.00 74.75 105 ALA A N 1
ATOM 793 C CA . ALA A 1 105 ? -8.005 3.080 21.397 1.00 74.75 105 ALA A CA 1
ATOM 794 C C . ALA A 1 105 ? -8.941 3.232 20.182 1.00 74.75 105 ALA A C 1
ATOM 796 O O . ALA A 1 105 ? -8.531 3.010 19.042 1.00 74.75 105 ALA A O 1
ATOM 797 N N . LEU A 1 106 ? -10.180 3.692 20.399 1.00 79.00 106 LEU A N 1
ATOM 798 C CA . LEU A 1 106 ? -11.134 3.945 19.321 1.00 79.00 106 LEU A CA 1
ATOM 799 C C . LEU A 1 106 ? -10.719 5.118 18.421 1.00 79.00 106 LEU A C 1
ATOM 801 O O . LEU A 1 106 ? -10.829 5.022 17.198 1.00 79.00 106 LEU A O 1
ATOM 805 N N . GLU A 1 107 ? -10.238 6.218 19.000 1.00 82.75 107 GLU A N 1
ATOM 806 C CA . GLU A 1 107 ? -9.729 7.369 18.247 1.00 82.75 107 GLU A CA 1
ATOM 807 C C . GLU A 1 107 ? -8.495 6.999 17.413 1.00 82.75 107 GLU A C 1
ATOM 809 O O . GLU A 1 107 ? -8.424 7.308 16.221 1.00 82.75 107 GLU A O 1
ATOM 814 N N . LEU A 1 108 ? -7.562 6.256 18.009 1.00 84.12 108 LEU A N 1
ATOM 815 C CA . LEU A 1 108 ? -6.366 5.770 17.339 1.00 84.12 108 LEU A CA 1
ATOM 816 C C . LEU A 1 108 ? -6.723 4.797 16.204 1.00 84.12 108 LEU A C 1
ATOM 818 O O . LEU A 1 108 ? -6.236 4.955 15.086 1.00 84.12 108 LEU A O 1
ATOM 822 N N . GLY A 1 109 ? -7.643 3.858 16.445 1.00 82.12 109 GLY A N 1
ATOM 823 C CA . GLY A 1 109 ? -8.173 2.959 15.418 1.00 82.12 109 GLY A CA 1
ATOM 824 C C . GLY A 1 109 ? -8.877 3.708 14.283 1.00 82.12 109 GLY A C 1
ATOM 825 O O . GLY A 1 109 ? -8.702 3.373 13.114 1.00 82.12 109 GLY A O 1
ATOM 826 N N . ASN A 1 110 ? -9.622 4.777 14.580 1.00 84.88 110 ASN A N 1
ATOM 827 C CA . ASN A 1 110 ? -10.216 5.631 13.548 1.00 84.88 110 ASN A CA 1
ATOM 828 C C . ASN A 1 110 ? -9.162 6.317 12.681 1.00 84.88 110 ASN A C 1
ATOM 830 O O . ASN A 1 110 ? -9.373 6.446 11.485 1.00 84.88 110 ASN A O 1
ATOM 834 N N . ARG A 1 111 ? -8.035 6.737 13.259 1.00 86.88 111 ARG A N 1
ATOM 835 C CA . ARG A 1 111 ? -6.993 7.455 12.519 1.00 86.88 111 ARG A CA 1
ATOM 836 C C . ARG A 1 111 ? -6.059 6.529 11.735 1.00 86.88 111 ARG A C 1
ATOM 838 O O . ARG A 1 111 ? -5.587 6.911 10.669 1.00 86.88 111 ARG A O 1
ATOM 845 N N . LEU A 1 112 ? -5.772 5.340 12.266 1.00 87.75 112 LEU A N 1
ATOM 846 C CA . LEU A 1 112 ? -4.803 4.394 11.697 1.00 87.75 112 LEU A CA 1
ATOM 847 C C . LEU A 1 112 ? -5.447 3.342 10.786 1.00 87.75 112 LEU A C 1
ATOM 849 O O . LEU A 1 112 ? -4.884 2.988 9.756 1.00 87.75 112 LEU A O 1
ATOM 853 N N . LEU A 1 113 ? -6.628 2.845 11.155 1.00 88.38 113 LEU A N 1
ATOM 854 C CA . LEU A 1 113 ? -7.270 1.678 10.536 1.00 88.38 113 LEU A CA 1
ATOM 855 C C . LEU A 1 113 ? -8.494 2.059 9.687 1.00 88.38 113 LEU A C 1
ATOM 857 O O . LEU A 1 113 ? -9.297 1.205 9.312 1.00 88.38 113 LEU A O 1
ATOM 861 N N . GLU A 1 114 ? -8.669 3.345 9.382 1.00 90.06 114 GLU A N 1
ATOM 862 C CA . GLU A 1 114 ? -9.719 3.817 8.481 1.00 90.06 114 GLU A CA 1
ATOM 863 C C . GLU A 1 114 ? -9.548 3.259 7.056 1.00 90.06 114 GLU A C 1
ATOM 865 O O . GLU A 1 114 ? -8.442 3.112 6.534 1.00 90.06 114 GLU A O 1
ATOM 870 N N . PHE A 1 115 ? -10.678 3.029 6.382 1.00 89.06 115 PHE A N 1
ATOM 871 C CA . PHE A 1 115 ? -10.739 2.536 5.006 1.00 89.06 115 PHE A CA 1
ATOM 872 C C . PHE A 1 115 ? -9.891 3.339 4.010 1.00 89.06 115 PHE A C 1
ATOM 874 O O . PHE A 1 115 ? -9.212 2.748 3.175 1.00 89.06 115 PHE A O 1
ATOM 881 N N . ARG A 1 116 ? -9.856 4.672 4.127 1.00 91.88 116 ARG A N 1
ATOM 882 C CA . ARG A 1 116 ? -8.993 5.542 3.317 1.00 91.88 116 ARG A CA 1
ATOM 883 C C . ARG A 1 116 ? -7.513 5.183 3.455 1.00 91.88 116 ARG A C 1
ATOM 885 O O . ARG A 1 116 ? -6.817 5.117 2.446 1.00 91.88 116 ARG A O 1
ATOM 892 N N . VAL A 1 117 ? -7.039 4.925 4.676 1.00 92.62 117 VAL A N 1
ATOM 893 C CA . VAL A 1 117 ? -5.640 4.551 4.945 1.00 92.62 117 VAL A CA 1
ATOM 894 C C . VAL A 1 117 ? -5.334 3.189 4.332 1.00 92.62 117 VAL A C 1
ATOM 896 O O . VAL A 1 117 ? -4.312 3.029 3.668 1.00 92.62 117 VAL A O 1
ATOM 899 N N . VAL A 1 118 ? -6.244 2.225 4.495 1.00 91.75 118 VAL A N 1
ATOM 900 C CA . VAL A 1 118 ? -6.114 0.875 3.925 1.00 91.75 118 VAL A CA 1
ATOM 901 C C . VAL A 1 118 ? -6.030 0.923 2.399 1.00 91.75 118 VAL A C 1
ATOM 903 O O . VAL A 1 118 ? -5.122 0.329 1.821 1.00 91.75 118 VAL A O 1
ATOM 906 N N . LEU A 1 119 ? -6.926 1.668 1.745 1.00 92.00 119 LEU A N 1
ATOM 907 C CA . LEU A 1 119 ? -6.922 1.819 0.290 1.00 92.00 119 LEU A CA 1
ATOM 908 C C . LEU A 1 119 ? -5.635 2.473 -0.214 1.00 92.00 119 LEU A C 1
ATOM 910 O O . LEU A 1 119 ? -4.991 1.935 -1.113 1.00 92.00 119 LEU A O 1
ATOM 914 N N . VAL A 1 120 ? -5.231 3.605 0.373 1.00 94.38 120 VAL A N 1
ATOM 915 C CA . VAL A 1 120 ? -3.987 4.282 -0.023 1.00 94.38 120 VAL A CA 1
ATOM 916 C C . VAL A 1 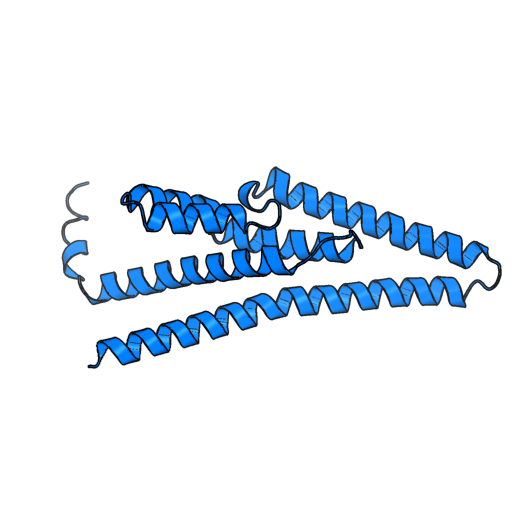120 ? -2.791 3.354 0.166 1.00 94.38 120 VAL A C 1
ATOM 918 O O . VAL A 1 120 ? -1.959 3.266 -0.732 1.00 94.38 120 VAL A O 1
ATOM 921 N N . LYS A 1 121 ? -2.732 2.606 1.276 1.00 93.06 121 LYS A N 1
ATOM 922 C CA . LYS A 1 121 ? -1.647 1.658 1.546 1.00 93.06 121 LYS A CA 1
ATOM 923 C C . LYS A 1 121 ? -1.592 0.537 0.503 1.00 93.06 121 LYS A C 1
ATOM 925 O O . LYS A 1 121 ? -0.501 0.217 0.050 1.00 93.06 121 LYS A O 1
ATOM 930 N N . ILE A 1 122 ? -2.730 -0.011 0.067 1.00 92.56 122 ILE A N 1
ATOM 931 C CA . ILE A 1 122 ? -2.789 -1.033 -0.995 1.00 92.56 122 ILE A CA 1
ATOM 932 C C . ILE A 1 122 ? -2.198 -0.510 -2.311 1.00 92.56 122 ILE A C 1
ATOM 934 O O . ILE A 1 122 ? -1.325 -1.152 -2.900 1.00 92.56 122 ILE A O 1
ATOM 938 N N . PHE A 1 123 ? -2.650 0.658 -2.774 1.00 93.19 123 PHE A N 1
ATOM 939 C CA . PHE A 1 123 ? -2.197 1.214 -4.050 1.00 93.19 123 PHE A CA 1
ATOM 940 C C . PHE A 1 123 ? -0.744 1.686 -3.991 1.00 93.19 123 PHE A C 1
ATOM 942 O O . PHE A 1 123 ? 0.043 1.342 -4.871 1.00 93.19 123 PHE A O 1
ATOM 949 N N . ALA A 1 124 ? -0.369 2.414 -2.936 1.00 94.38 124 ALA A N 1
ATOM 950 C CA . ALA A 1 124 ? 0.998 2.883 -2.744 1.00 94.38 124 ALA A CA 1
ATOM 951 C C . ALA A 1 124 ? 1.977 1.706 -2.652 1.00 94.38 124 ALA A C 1
ATOM 953 O O . ALA A 1 124 ? 2.982 1.692 -3.351 1.00 94.38 124 ALA A O 1
ATOM 954 N N . LEU A 1 125 ? 1.650 0.661 -1.883 1.00 93.62 125 LEU A N 1
ATOM 955 C CA . LEU A 1 125 ? 2.483 -0.539 -1.799 1.00 93.62 125 LEU A CA 1
ATOM 956 C C . LEU A 1 125 ? 2.640 -1.229 -3.155 1.00 93.62 125 LEU A C 1
ATOM 958 O O . LEU A 1 125 ? 3.747 -1.613 -3.514 1.00 93.62 125 LEU A O 1
ATOM 962 N N . THR A 1 126 ? 1.552 -1.366 -3.917 1.00 93.56 126 THR A N 1
ATOM 963 C CA . THR A 1 126 ? 1.589 -1.996 -5.245 1.00 93.56 126 THR A CA 1
ATOM 964 C C . THR A 1 126 ? 2.529 -1.229 -6.176 1.00 93.56 126 THR A C 1
ATOM 966 O O . THR A 1 126 ? 3.389 -1.831 -6.813 1.00 93.56 126 THR A O 1
ATOM 969 N N . LEU A 1 127 ? 2.433 0.104 -6.203 1.00 94.06 127 LEU A N 1
ATOM 970 C CA . LEU A 1 127 ? 3.302 0.967 -7.007 1.00 94.06 127 LEU A CA 1
ATOM 971 C C . LEU A 1 127 ? 4.759 0.953 -6.526 1.00 94.06 127 LEU A C 1
ATOM 973 O O . LEU A 1 127 ? 5.680 0.932 -7.341 1.00 94.06 127 LEU A O 1
ATOM 977 N N . ALA A 1 128 ? 4.978 0.930 -5.213 1.00 94.00 128 ALA A N 1
ATOM 978 C CA . ALA A 1 128 ? 6.310 0.884 -4.627 1.00 94.00 128 ALA A CA 1
ATOM 979 C C . ALA A 1 128 ? 6.998 -0.475 -4.838 1.00 94.00 128 ALA A C 1
ATOM 981 O O . ALA A 1 128 ? 8.212 -0.528 -4.999 1.00 94.00 128 ALA A O 1
ATOM 982 N N . CYS A 1 129 ? 6.254 -1.584 -4.861 1.00 92.94 129 CYS A N 1
ATOM 983 C CA . CYS A 1 129 ? 6.807 -2.886 -5.232 1.00 92.94 129 CYS A CA 1
ATOM 984 C C . CYS A 1 129 ? 7.048 -2.955 -6.746 1.00 92.94 129 CYS A C 1
ATOM 986 O O . CYS A 1 129 ? 8.088 -3.439 -7.189 1.00 92.94 129 CYS A O 1
ATOM 988 N N . PHE A 1 130 ? 6.125 -2.410 -7.545 1.00 94.12 130 PHE A N 1
ATOM 989 C CA . PHE A 1 130 ? 6.258 -2.338 -8.998 1.00 94.12 130 PHE A CA 1
ATOM 990 C C . PHE A 1 130 ? 7.480 -1.519 -9.439 1.00 94.12 130 PHE A C 1
ATOM 992 O O . PHE A 1 130 ? 8.101 -1.843 -10.456 1.00 94.12 130 PHE A O 1
ATOM 999 N N . SER A 1 131 ? 7.881 -0.500 -8.672 1.00 94.06 131 SER A N 1
ATOM 1000 C CA . SER A 1 131 ? 9.068 0.299 -8.983 1.00 94.06 131 SER A CA 1
ATOM 1001 C C . SER A 1 131 ? 10.390 -0.467 -8.863 1.00 94.06 131 SER A C 1
ATOM 1003 O O . SER A 1 131 ? 11.400 -0.007 -9.391 1.00 94.06 131 SER A O 1
ATOM 1005 N N . GLY A 1 132 ? 10.392 -1.644 -8.226 1.00 90.12 132 GLY A N 1
ATOM 1006 C CA . GLY A 1 132 ? 11.598 -2.443 -8.003 1.00 90.12 132 GLY A CA 1
ATOM 1007 C C . GLY A 1 132 ? 12.444 -1.970 -6.819 1.00 90.12 132 GLY A C 1
ATOM 1008 O O . GLY A 1 132 ? 13.607 -2.354 -6.711 1.00 90.12 132 GLY A O 1
ATOM 1009 N N . LEU A 1 133 ? 11.887 -1.141 -5.929 1.00 90.62 133 LEU A N 1
ATOM 1010 C CA . LEU A 1 133 ? 12.539 -0.798 -4.667 1.00 90.62 133 LEU A CA 1
ATOM 1011 C C . LEU A 1 133 ? 12.691 -2.043 -3.780 1.00 90.62 133 LEU A C 1
ATOM 1013 O O . LEU A 1 133 ? 11.841 -2.933 -3.776 1.00 90.62 133 LEU A O 1
ATOM 1017 N N . ALA A 1 134 ? 13.758 -2.079 -2.979 1.00 89.94 134 ALA A N 1
ATOM 1018 C CA . ALA A 1 134 ? 14.013 -3.145 -2.011 1.00 89.94 134 ALA A CA 1
ATOM 1019 C C . ALA A 1 134 ? 13.081 -3.018 -0.790 1.00 89.94 134 ALA A C 1
ATOM 1021 O O . ALA A 1 134 ? 13.502 -2.632 0.299 1.00 89.94 134 ALA A O 1
ATOM 1022 N N . ILE A 1 135 ? 11.793 -3.308 -0.987 1.00 89.00 135 ILE A N 1
ATOM 1023 C CA . ILE A 1 135 ? 10.754 -3.224 0.041 1.00 89.00 135 ILE A CA 1
ATOM 1024 C C . ILE A 1 135 ? 9.983 -4.538 0.178 1.00 89.00 135 ILE A C 1
ATOM 1026 O O . ILE A 1 135 ? 9.704 -5.233 -0.796 1.00 89.00 135 ILE A O 1
ATOM 1030 N N . GLY A 1 136 ? 9.612 -4.868 1.415 1.00 85.31 136 GLY A N 1
ATOM 1031 C CA . GLY A 1 136 ? 8.786 -6.032 1.726 1.00 85.31 136 GLY A CA 1
ATOM 1032 C C . GLY A 1 136 ? 7.302 -5.679 1.827 1.00 85.31 136 GLY A C 1
ATOM 1033 O O . GLY A 1 136 ? 6.934 -4.694 2.466 1.00 85.31 136 GLY A O 1
ATOM 1034 N N . ARG A 1 137 ? 6.437 -6.526 1.260 1.00 87.06 137 ARG A N 1
ATOM 1035 C CA . ARG A 1 137 ? 4.968 -6.385 1.332 1.00 87.06 137 ARG A CA 1
ATOM 1036 C C . ARG A 1 137 ? 4.339 -6.940 2.616 1.00 87.06 137 ARG A C 1
ATOM 1038 O O . ARG A 1 137 ? 3.196 -6.616 2.919 1.00 87.06 137 ARG A O 1
ATOM 1045 N N . GLU A 1 138 ? 5.078 -7.752 3.370 1.00 88.69 138 GLU A N 1
ATOM 1046 C CA . GLU A 1 138 ? 4.542 -8.543 4.490 1.00 88.69 138 GLU A CA 1
ATOM 1047 C C . GLU A 1 138 ? 4.118 -7.685 5.695 1.00 88.69 138 GLU A C 1
ATOM 1049 O O . GLU A 1 138 ? 3.088 -7.934 6.312 1.00 88.69 138 GLU A O 1
ATOM 1054 N N . GLY A 1 139 ? 4.861 -6.622 6.006 1.00 87.88 139 GLY A N 1
ATOM 1055 C CA . GLY A 1 139 ? 4.488 -5.692 7.078 1.00 87.88 139 GLY A CA 1
ATOM 1056 C C . GLY A 1 139 ? 3.186 -4.926 6.784 1.00 87.88 139 GLY A C 1
ATOM 1057 O O . GLY A 1 139 ? 2.224 -5.035 7.549 1.00 87.88 139 GLY A O 1
ATOM 1058 N N . PRO A 1 140 ? 3.108 -4.217 5.641 1.00 90.38 140 PRO A N 1
ATOM 1059 C CA . PRO A 1 140 ? 1.883 -3.561 5.181 1.00 90.38 140 PRO A CA 1
ATOM 1060 C C . PRO A 1 140 ? 0.678 -4.499 5.069 1.00 90.38 140 PRO A C 1
ATOM 1062 O O . PRO A 1 140 ? -0.440 -4.095 5.384 1.00 90.38 140 PRO A O 1
ATOM 1065 N N . ALA A 1 141 ? 0.905 -5.752 4.670 1.00 90.00 141 ALA A N 1
ATOM 1066 C CA . ALA A 1 141 ? -0.104 -6.799 4.593 1.00 90.00 141 ALA A CA 1
ATOM 1067 C C . ALA A 1 141 ? -0.843 -7.025 5.926 1.00 90.00 141 ALA A C 1
ATOM 1069 O O . ALA A 1 141 ? -2.068 -7.158 5.930 1.00 90.00 141 ALA A O 1
ATOM 1070 N N . VAL A 1 142 ? -0.130 -7.026 7.056 1.00 91.06 142 VAL A N 1
ATOM 1071 C CA . VAL A 1 142 ? -0.745 -7.174 8.387 1.00 91.06 142 VAL A CA 1
ATOM 1072 C C . VAL A 1 142 ? -1.576 -5.937 8.744 1.00 91.06 142 VAL A C 1
ATOM 1074 O O . VAL A 1 142 ? -2.699 -6.065 9.232 1.00 91.06 142 VAL A O 1
ATOM 1077 N N . HIS A 1 143 ? -1.072 -4.737 8.441 1.00 92.12 143 HIS A N 1
ATOM 1078 C CA . HIS A 1 143 ? -1.797 -3.482 8.675 1.00 92.12 143 HIS A CA 1
ATOM 1079 C C . HIS A 1 143 ? -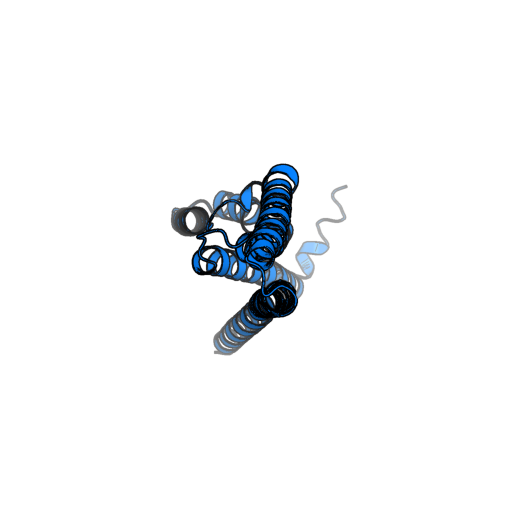3.092 -3.386 7.856 1.00 92.12 143 HIS A C 1
ATOM 1081 O O . HIS A 1 143 ? -4.131 -2.979 8.375 1.00 92.12 143 HIS A O 1
ATOM 1087 N N . ILE A 1 144 ? -3.053 -3.797 6.587 1.00 90.94 144 ILE A N 1
ATOM 1088 C CA . ILE A 1 144 ? -4.232 -3.877 5.715 1.00 90.94 144 ILE A CA 1
ATOM 1089 C C . ILE A 1 144 ? -5.265 -4.847 6.304 1.00 90.94 144 ILE A C 1
ATOM 1091 O O . ILE A 1 144 ? -6.438 -4.490 6.423 1.00 90.94 144 ILE A O 1
ATOM 1095 N N . GLY A 1 145 ? -4.832 -6.034 6.743 1.00 89.19 145 GLY A N 1
ATOM 1096 C CA . GLY A 1 145 ? -5.709 -7.024 7.371 1.00 89.19 145 GLY A CA 1
ATOM 1097 C C . GLY A 1 145 ? -6.384 -6.510 8.646 1.00 89.19 145 GLY A C 1
ATOM 1098 O O . GLY A 1 145 ? -7.597 -6.658 8.804 1.00 89.19 145 GLY A O 1
ATOM 1099 N N . ALA A 1 146 ? -5.634 -5.836 9.519 1.00 89.44 146 ALA A N 1
ATOM 1100 C CA . ALA A 1 146 ? -6.189 -5.208 10.717 1.00 89.44 146 ALA A CA 1
ATOM 1101 C C . ALA A 1 146 ? -7.190 -4.089 10.386 1.00 89.44 146 ALA A C 1
ATOM 1103 O O . ALA A 1 146 ? -8.231 -3.982 11.033 1.00 89.44 146 ALA A O 1
ATOM 1104 N N . GLY A 1 147 ? -6.922 -3.297 9.344 1.00 90.12 147 GLY A N 1
ATOM 1105 C CA . GLY A 1 147 ? -7.838 -2.270 8.854 1.00 90.12 147 GLY A CA 1
ATOM 1106 C C . GLY A 1 147 ? -9.167 -2.838 8.353 1.00 90.12 147 GLY A C 1
ATOM 1107 O O . GLY A 1 147 ? -10.234 -2.365 8.741 1.00 90.12 147 GLY A O 1
ATOM 1108 N N . PHE A 1 148 ? -9.133 -3.912 7.563 1.00 87.44 148 PHE A N 1
ATOM 1109 C CA . PHE A 1 148 ? -10.353 -4.624 7.169 1.00 87.44 148 PHE A CA 1
ATOM 1110 C C . PHE A 1 148 ? -11.092 -5.220 8.368 1.00 87.44 148 PHE A C 1
ATOM 1112 O O . PHE A 1 148 ? -12.311 -5.069 8.461 1.00 87.44 148 PHE A O 1
ATOM 1119 N N . GLY A 1 149 ? -10.372 -5.828 9.315 1.00 85.38 149 GLY A N 1
ATOM 1120 C CA . GLY A 1 149 ? -10.951 -6.310 10.569 1.00 85.38 149 GLY A CA 1
ATOM 1121 C C . GLY A 1 149 ? -11.679 -5.203 11.337 1.00 85.38 149 GLY A C 1
ATOM 1122 O O . GLY A 1 149 ? -12.818 -5.394 11.755 1.00 85.38 149 GLY A O 1
ATOM 1123 N N . TRP A 1 150 ? -11.072 -4.020 11.444 1.00 86.81 150 TRP A N 1
ATOM 1124 C CA . TRP A 1 150 ? -11.662 -2.838 12.075 1.00 86.81 150 TRP A CA 1
ATOM 1125 C C . TRP A 1 150 ? -12.937 -2.356 11.370 1.00 86.81 150 TRP A C 1
ATOM 1127 O O . TRP A 1 150 ? -13.945 -2.068 12.021 1.00 86.81 150 TRP A O 1
ATOM 1137 N N . ILE A 1 151 ? -12.927 -2.303 10.037 1.00 86.12 151 ILE A N 1
ATOM 1138 C CA . ILE A 1 151 ? -14.087 -1.889 9.235 1.00 86.12 151 ILE A CA 1
ATOM 1139 C C . ILE A 1 151 ? -15.241 -2.875 9.411 1.00 86.12 151 ILE A C 1
ATOM 1141 O O . ILE A 1 151 ? -16.366 -2.463 9.701 1.00 86.12 151 ILE A O 1
ATOM 1145 N N . VAL A 1 152 ? -14.966 -4.177 9.293 1.00 82.12 152 VAL A N 1
ATOM 1146 C CA . VAL A 1 152 ? -15.988 -5.214 9.466 1.00 82.12 152 VAL A CA 1
ATOM 1147 C C . VAL A 1 152 ? -16.517 -5.206 10.897 1.00 82.12 152 VAL A C 1
ATOM 1149 O O . VAL A 1 152 ? -17.731 -5.240 11.085 1.00 82.12 152 VAL A O 1
ATOM 1152 N N . ALA A 1 153 ? -15.647 -5.082 11.905 1.00 78.25 153 ALA A N 1
ATOM 1153 C CA . ALA A 1 153 ? -16.057 -4.997 13.303 1.00 78.25 153 ALA A CA 1
ATOM 1154 C C . ALA A 1 153 ? -17.012 -3.822 13.537 1.00 78.25 153 ALA A C 1
ATOM 1156 O O . ALA A 1 153 ? -18.056 -4.006 14.156 1.00 78.25 153 ALA A O 1
ATOM 1157 N N . LYS A 1 154 ? -16.735 -2.639 12.978 1.00 78.94 154 LYS A N 1
ATOM 1158 C CA . LYS A 1 154 ? -17.659 -1.497 13.047 1.00 78.94 154 LYS A CA 1
ATOM 1159 C C . LYS A 1 154 ? -19.001 -1.769 12.376 1.00 78.94 154 LYS A C 1
ATOM 1161 O O . LYS A 1 154 ? -20.034 -1.418 12.942 1.00 78.94 154 LYS A O 1
ATOM 1166 N N . CYS A 1 155 ? -19.003 -2.374 11.190 1.00 75.00 155 CYS A N 1
ATOM 1167 C CA . CYS A 1 155 ? -20.236 -2.717 10.480 1.00 75.00 155 CYS A CA 1
ATOM 1168 C C . CYS A 1 155 ? -21.073 -3.736 11.266 1.00 75.00 155 CYS A C 1
ATOM 1170 O O . CYS A 1 155 ? -22.280 -3.560 11.419 1.00 75.00 155 CYS A O 1
ATOM 1172 N N . VAL A 1 156 ? -20.428 -4.767 11.815 1.00 71.56 156 VAL A N 1
ATOM 1173 C CA . VAL A 1 156 ? -21.074 -5.848 12.568 1.00 71.56 156 VAL A CA 1
ATOM 1174 C C . VAL A 1 156 ? -21.551 -5.372 13.938 1.00 71.56 156 VAL A C 1
ATOM 1176 O O . VAL A 1 156 ? -22.693 -5.638 14.298 1.00 71.56 156 VAL A O 1
ATOM 1179 N N . ILE A 1 157 ? -20.733 -4.631 14.692 1.00 66.12 157 ILE A N 1
ATOM 1180 C CA . ILE A 1 157 ? -21.129 -4.049 15.985 1.00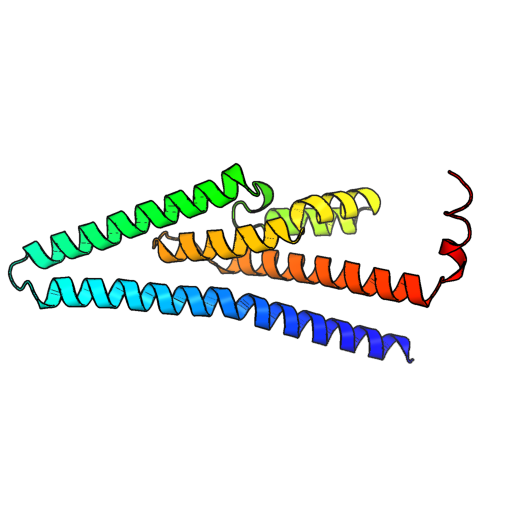 66.12 157 ILE A CA 1
ATOM 1181 C C . ILE A 1 157 ? -22.312 -3.111 15.790 1.00 66.12 157 ILE A C 1
ATOM 1183 O O . ILE A 1 157 ? -23.264 -3.172 16.561 1.00 66.12 157 ILE A O 1
ATOM 1187 N N . ARG A 1 158 ? -22.302 -2.282 14.741 1.00 64.06 158 ARG A N 1
ATOM 1188 C CA . ARG A 1 158 ? -23.436 -1.407 14.440 1.00 64.06 158 ARG A CA 1
ATOM 1189 C C . ARG A 1 158 ? -24.701 -2.204 14.142 1.00 64.06 158 ARG A C 1
ATOM 1191 O O . ARG A 1 158 ? -25.737 -1.904 14.717 1.00 64.06 158 ARG A O 1
ATOM 1198 N N . TYR A 1 159 ? -24.592 -3.267 13.348 1.00 64.00 159 TYR A N 1
ATOM 1199 C CA . TYR A 1 159 ? -25.715 -4.157 13.059 1.00 64.00 159 TYR A CA 1
ATOM 1200 C C . TYR A 1 159 ? -26.256 -4.860 14.315 1.00 64.00 159 TYR A C 1
ATOM 1202 O O . TYR A 1 159 ? -27.465 -4.937 14.511 1.00 64.00 159 TYR A O 1
ATOM 1210 N N . ILE A 1 160 ? -25.373 -5.340 15.196 1.00 60.38 160 ILE A N 1
ATOM 1211 C CA . ILE A 1 160 ? -25.763 -5.994 16.451 1.00 60.38 160 ILE A CA 1
ATOM 1212 C C . ILE A 1 160 ? -26.405 -4.986 17.406 1.00 60.38 160 ILE A C 1
ATOM 1214 O O . ILE A 1 160 ? -27.449 -5.289 17.969 1.00 60.38 160 ILE A O 1
ATOM 1218 N N . LEU A 1 161 ? -25.835 -3.791 17.574 1.00 54.97 161 LEU A N 1
ATOM 1219 C CA . LEU A 1 161 ? -26.416 -2.741 18.416 1.00 54.97 161 LEU A CA 1
ATOM 1220 C C . LEU A 1 161 ? -27.781 -2.285 17.892 1.00 54.97 161 LEU A C 1
ATOM 1222 O O . LEU A 1 161 ? -28.707 -2.112 18.682 1.00 54.97 161 LEU A O 1
ATOM 1226 N N . ASP A 1 162 ? -27.926 -2.157 16.573 1.00 59.53 162 ASP A N 1
ATOM 1227 C CA . ASP A 1 162 ? -29.194 -1.816 15.929 1.00 59.53 162 ASP A CA 1
ATOM 1228 C C . ASP A 1 162 ? -30.247 -2.927 16.094 1.00 59.53 162 ASP A C 1
ATOM 1230 O O . ASP A 1 162 ? -31.434 -2.629 16.225 1.00 59.53 162 ASP A O 1
ATOM 1234 N N . ALA A 1 163 ? -29.826 -4.195 16.143 1.00 58.72 163 ALA A N 1
ATOM 1235 C CA . ALA A 1 163 ? -30.706 -5.338 16.381 1.00 58.72 163 ALA A CA 1
ATOM 1236 C C . ALA A 1 163 ? -31.054 -5.548 17.869 1.00 58.72 163 ALA A C 1
ATOM 1238 O O . ALA A 1 163 ? -32.146 -6.021 18.177 1.00 58.72 163 ALA A O 1
ATOM 1239 N N . LEU A 1 164 ? -30.141 -5.219 18.792 1.00 52.41 164 LEU A N 1
ATOM 1240 C CA . LEU A 1 164 ? -30.276 -5.491 20.229 1.00 52.41 164 LEU A CA 1
ATOM 1241 C C . LEU A 1 164 ? -30.936 -4.334 21.000 1.00 52.41 164 LEU A C 1
ATOM 1243 O O . LEU A 1 164 ? -31.625 -4.576 21.987 1.00 52.41 164 LEU A O 1
ATOM 1247 N N . PHE A 1 165 ? -30.768 -3.086 20.545 1.00 54.78 165 PHE A N 1
ATOM 1248 C CA . PHE A 1 165 ? -31.350 -1.892 21.170 1.00 54.78 165 PHE A CA 1
ATOM 1249 C C . PHE A 1 165 ? -32.086 -0.987 20.163 1.00 54.78 165 PHE A C 1
ATOM 1251 O O . PHE A 1 165 ? -31.722 0.183 19.999 1.00 54.78 165 PHE A O 1
ATOM 1258 N N . PRO A 1 166 ? -33.186 -1.450 19.539 1.00 54.78 166 PRO A N 1
ATOM 1259 C CA . PRO A 1 166 ? -34.003 -0.596 18.670 1.00 54.78 166 PRO A CA 1
ATOM 1260 C C . PRO A 1 166 ? -34.590 0.631 19.406 1.00 54.78 166 PRO A C 1
ATOM 1262 O O . PRO A 1 166 ? -34.863 1.659 18.790 1.00 54.78 166 PRO A O 1
ATOM 1265 N N . ILE A 1 167 ? -34.729 0.559 20.738 1.00 51.59 167 ILE A N 1
ATOM 1266 C CA . ILE A 1 167 ? -35.381 1.571 21.591 1.00 51.59 167 ILE A CA 1
ATOM 1267 C C . ILE A 1 167 ? -34.493 2.807 21.838 1.00 51.59 167 ILE A C 1
ATOM 1269 O O . ILE A 1 167 ? -35.007 3.917 21.973 1.00 51.59 167 ILE A O 1
ATOM 1273 N N . ALA A 1 168 ? -33.161 2.677 21.807 1.00 48.94 168 ALA A N 1
ATOM 1274 C CA . ALA A 1 168 ? -32.249 3.806 22.047 1.00 48.94 168 ALA A CA 1
ATOM 1275 C C . ALA A 1 168 ? -32.294 4.878 20.935 1.00 48.94 168 ALA A C 1
ATOM 1277 O O . ALA A 1 168 ? -31.773 5.983 21.103 1.00 48.94 168 ALA A O 1
ATOM 1278 N N . ARG A 1 169 ? -32.936 4.569 19.799 1.00 51.19 169 ARG A N 1
ATOM 1279 C CA . ARG A 1 169 ? -33.104 5.484 18.666 1.00 51.19 169 ARG A CA 1
ATOM 1280 C C . ARG A 1 169 ? -34.276 6.460 18.852 1.00 51.19 169 ARG A C 1
ATOM 1282 O O . ARG A 1 169 ? -34.185 7.584 18.372 1.00 51.19 169 ARG A O 1
ATOM 1289 N N . ALA A 1 170 ? -35.320 6.084 19.597 1.00 48.72 170 ALA A N 1
ATOM 1290 C CA . ALA A 1 170 ? -36.514 6.918 19.791 1.00 48.72 170 ALA A CA 1
ATOM 1291 C C . ALA A 1 170 ? -36.267 8.147 20.689 1.00 48.72 170 ALA A C 1
ATOM 1293 O O . ALA A 1 170 ? -36.949 9.157 20.563 1.00 48.72 170 ALA A O 1
ATOM 1294 N N . HIS A 1 171 ? -35.261 8.097 21.566 1.00 44.28 171 HIS A N 1
ATOM 1295 C CA . HIS A 1 171 ? -34.992 9.182 22.516 1.00 44.28 171 HIS A CA 1
ATOM 1296 C C . HIS A 1 171 ? -33.989 10.234 22.012 1.00 44.28 171 HIS A C 1
ATOM 1298 O O . HIS A 1 171 ? -33.816 11.264 22.660 1.00 44.28 171 HIS A O 1
ATOM 1304 N N . ARG A 1 172 ? -33.328 9.999 20.865 1.00 49.34 172 ARG A N 1
ATOM 1305 C CA . ARG A 1 172 ? -32.343 10.931 20.277 1.00 49.34 172 ARG A CA 1
ATOM 1306 C C . ARG A 1 172 ? -32.949 11.876 19.225 1.00 49.34 172 ARG A C 1
ATOM 1308 O O . ARG A 1 172 ? -32.283 12.818 18.817 1.00 49.34 172 ARG A O 1
ATOM 1315 N N . SER A 1 173 ? -34.1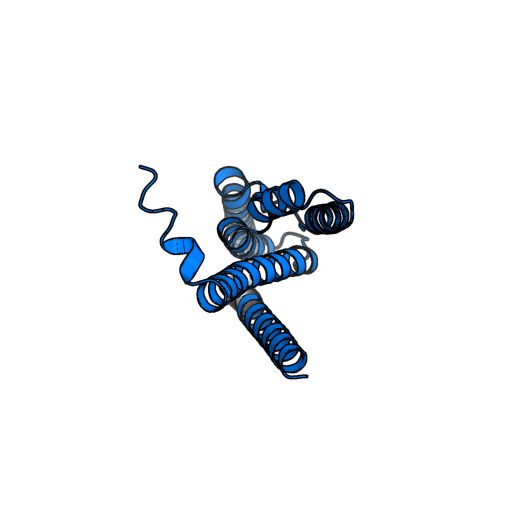99 11.668 18.800 1.00 47.16 173 SER A N 1
ATOM 1316 C CA . SER A 1 173 ? -34.899 12.554 17.851 1.00 47.16 173 SER A CA 1
ATOM 1317 C C . SER A 1 173 ? -35.707 13.680 18.509 1.00 47.16 173 SER A C 1
ATOM 1319 O O . SER A 1 173 ? -36.302 14.475 17.793 1.00 47.16 173 SER A O 1
ATOM 1321 N N . HIS A 1 174 ? -35.741 13.755 19.845 1.00 40.28 174 HIS A N 1
ATOM 1322 C CA . HIS A 1 174 ? -36.517 14.753 20.601 1.00 40.28 174 HIS A CA 1
ATOM 1323 C C . HIS A 1 174 ? -35.656 15.762 21.380 1.00 40.28 174 HIS A C 1
ATOM 1325 O O . HIS A 1 174 ? -36.175 16.486 22.223 1.00 40.28 174 HIS A O 1
ATOM 1331 N N . SER A 1 175 ? -34.349 15.818 21.117 1.00 44.25 175 SER A N 1
ATOM 1332 C CA . SER A 1 175 ? -33.426 16.775 21.747 1.00 44.25 175 SER A CA 1
ATOM 1333 C C . SER A 1 175 ? -32.685 17.645 20.722 1.00 44.25 175 SER A C 1
ATOM 1335 O O . SER A 1 175 ? -31.505 17.943 20.911 1.00 44.25 175 SER A O 1
ATOM 1337 N N . LEU A 1 176 ? -33.366 17.994 19.628 1.00 38.88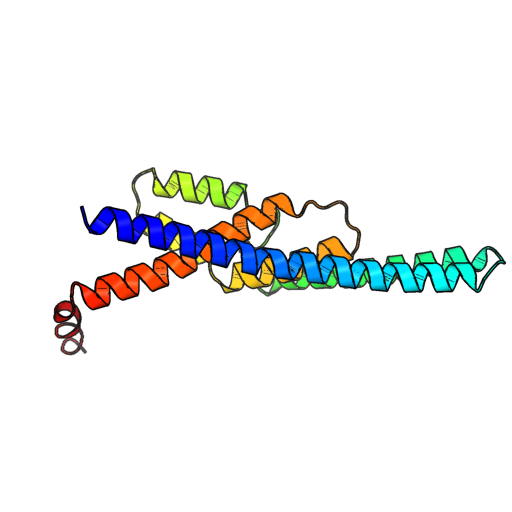 176 LEU A N 1
ATOM 1338 C CA . LEU A 1 176 ? -33.017 19.105 18.740 1.00 38.88 176 LEU A CA 1
ATOM 1339 C C . LEU A 1 176 ? -34.110 20.165 18.839 1.00 38.88 176 LEU A C 1
ATOM 1341 O O . LEU A 1 176 ? -35.294 19.755 18.854 1.00 38.88 176 LEU A O 1
#

Sequence (176 aa):
MELKHRTWFLYMLVGLLVGICQYLPTFTLASMTDWKLSIADEIVANNHTGKGVALAAFFMGSMGLIAAALSACMVVFIAPPAEASGLPQLIVYMAEAELMEERKALELGNRLLEFRVVLVKIFALTLACFSGLAIGREGPAVHIGAGFGWIVAKCVIRYILDALFPIARAHRSHSL

InterPro domains:
  IPR001807 Chloride channel [PF00654] (68-153)
  IPR014743 Chloride channel, core [SSF81340] (5-154)
  IPR051280 Voltage-gated chloride channel/antiporter [PTHR11689] (6-153)

Secondary structure (DSSP, 8-state):
-HHHHHHHHHHHHHHHHHHHHHHHHHHHHHHHHHHHHHHHHHHHHT-TTTHHHHHHHHHHHHHHHHHHHHHHHHHHHT-GGG-S--HHHHHHHHHHHHTT-HHHHHHHHHHHS-HHHHHHHHHHHHHHHHTT-S--SHHHHHHHHHHHHHHHHHHHHHHHHHHH-GGGGTTSSS--